Protein AF-A0A538L0F1-F1 (afdb_monomer_lite)

Foldseek 3Di:
DPPPPPDDDDPVLVVVLVVLQVVLVVVLVVLLVVLVVCVVVVHDDDPVSLVVLVVSLVVLVVVLVPRPPDDPPDDPSCVSGSVSSNVSSVVSND

pLDDT: mean 88.01, std 11.15, range [46.88, 98.0]

Secondary structure (DSSP, 8-state):
-------PPPHHHHHHHHHHHHHHHHHHHHHHHHHHHHHHTTPPPPHHHHHHHHHHHHHHHHHHTTSTTPPSS-SHHIIIIIHHHHHHHHHHH-

Sequence (94 aa):
MDAVLHVDPSWAAVLFAVFIMVVMWGLALGALAVAVSLVARRRRFEAGFTGFLAVLLFAFPTVRNSLPGIPPVGVLLDYAAFFWAEALVALALI

Structure (mmCIF, N/CA/C/O backbone):
data_AF-A0A538L0F1-F1
#
_entry.id   AF-A0A538L0F1-F1
#
loop_
_atom_site.group_PDB
_atom_site.id
_atom_site.type_symbol
_atom_site.label_atom_id
_atom_site.label_alt_id
_atom_site.label_comp_id
_atom_site.label_asym_id
_atom_site.label_entity_id
_atom_site.label_seq_id
_atom_site.pdbx_PDB_ins_code
_atom_site.Cartn_x
_atom_site.Cartn_y
_atom_site.Cartn_z
_atom_site.occupancy
_atom_site.B_iso_or_equiv
_atom_site.auth_seq_id
_atom_site.auth_comp_id
_atom_site.auth_asym_id
_atom_site.auth_atom_id
_atom_site.pdbx_PDB_model_num
ATOM 1 N N . MET A 1 1 ? 8.396 10.901 -39.344 1.00 46.88 1 MET A N 1
ATOM 2 C CA . MET A 1 1 ? 8.696 9.511 -38.940 1.00 46.88 1 MET A CA 1
ATOM 3 C C . MET A 1 1 ? 9.375 9.616 -37.594 1.00 46.88 1 MET A C 1
ATOM 5 O O . MET A 1 1 ? 10.595 9.688 -37.529 1.00 46.88 1 MET A O 1
ATOM 9 N N . ASP A 1 2 ? 8.570 9.759 -36.547 1.00 48.12 2 ASP A N 1
ATOM 10 C CA . ASP A 1 2 ? 9.066 9.940 -35.187 1.00 48.12 2 ASP A CA 1
ATOM 11 C C . ASP A 1 2 ? 9.534 8.571 -34.713 1.00 48.12 2 ASP A C 1
ATOM 13 O O . ASP A 1 2 ? 8.732 7.661 -34.498 1.00 48.12 2 ASP A O 1
ATOM 17 N N . ALA A 1 3 ? 10.851 8.384 -34.684 1.00 56.72 3 ALA A N 1
ATOM 18 C CA . ALA A 1 3 ? 11.458 7.179 -34.157 1.00 56.72 3 ALA A CA 1
ATOM 19 C C . ALA A 1 3 ? 11.036 7.056 -32.688 1.00 56.72 3 ALA A C 1
ATOM 21 O O . ALA A 1 3 ? 11.529 7.780 -31.825 1.00 56.72 3 ALA A O 1
ATOM 22 N N . VAL A 1 4 ? 10.085 6.163 -32.421 1.00 61.56 4 VAL A N 1
ATOM 23 C CA . VAL A 1 4 ? 9.749 5.691 -31.079 1.00 61.56 4 VAL A CA 1
ATOM 24 C C . VAL A 1 4 ? 10.996 5.023 -30.508 1.00 61.56 4 VAL A C 1
ATOM 26 O O . VAL A 1 4 ? 11.240 3.838 -30.713 1.00 61.56 4 VAL A O 1
ATOM 29 N N . LEU A 1 5 ? 11.837 5.816 -29.843 1.00 63.31 5 LEU A N 1
ATOM 30 C CA . LEU A 1 5 ? 12.954 5.327 -29.049 1.00 63.31 5 LEU A CA 1
ATOM 31 C C . LEU A 1 5 ? 12.363 4.499 -27.906 1.00 63.31 5 LEU A C 1
ATOM 33 O O . LEU A 1 5 ? 11.878 5.039 -26.913 1.00 63.31 5 LEU A O 1
ATOM 37 N N . HIS A 1 6 ? 12.366 3.178 -28.070 1.00 58.69 6 HIS A N 1
ATOM 38 C CA . HIS A 1 6 ? 12.185 2.243 -26.969 1.00 58.69 6 HIS A CA 1
ATOM 39 C C . HIS A 1 6 ? 13.401 2.368 -26.054 1.00 58.69 6 HIS A C 1
ATOM 41 O O . HIS A 1 6 ? 14.453 1.784 -26.294 1.00 58.69 6 HIS A O 1
ATOM 47 N N . VAL A 1 7 ? 13.270 3.227 -25.046 1.00 66.19 7 VAL A N 1
ATOM 48 C CA . VAL A 1 7 ? 14.242 3.346 -23.966 1.00 66.19 7 VAL A CA 1
ATOM 49 C C . VAL A 1 7 ? 13.916 2.250 -22.965 1.00 66.19 7 VAL A C 1
ATOM 51 O O . VAL A 1 7 ? 12.929 2.349 -22.234 1.00 66.19 7 VAL A O 1
ATOM 54 N N . ASP A 1 8 ? 14.734 1.203 -22.948 1.00 68.94 8 ASP A N 1
ATOM 55 C CA . ASP A 1 8 ? 14.667 0.200 -21.893 1.00 68.94 8 ASP A CA 1
ATOM 56 C C . ASP A 1 8 ? 14.907 0.874 -20.530 1.00 68.94 8 ASP A C 1
ATOM 58 O O . ASP A 1 8 ? 15.782 1.744 -20.408 1.00 68.94 8 ASP A O 1
ATOM 62 N N . PRO A 1 9 ? 14.133 0.519 -19.490 1.00 71.00 9 PRO A N 1
ATOM 63 C CA . PRO A 1 9 ? 14.291 1.123 -18.179 1.00 71.00 9 PRO A CA 1
ATOM 64 C C . PRO A 1 9 ? 15.700 0.859 -17.645 1.00 71.00 9 PRO A C 1
ATOM 66 O O . PRO A 1 9 ? 16.200 -0.266 -17.662 1.00 71.00 9 PRO A O 1
ATOM 69 N N . SER A 1 10 ? 16.345 1.914 -17.143 1.00 85.44 10 SER A N 1
ATOM 70 C CA . SER A 1 10 ? 17.667 1.789 -16.537 1.00 85.44 10 SER A CA 1
ATOM 71 C C . SER A 1 10 ? 17.616 0.865 -15.316 1.00 85.44 10 SER A C 1
ATOM 73 O O . SER A 1 10 ? 16.607 0.769 -14.617 1.00 85.44 10 SER A O 1
ATOM 75 N N . TRP A 1 11 ? 18.731 0.210 -15.000 1.00 83.81 11 TRP A N 1
ATOM 76 C CA . TRP A 1 11 ? 18.829 -0.650 -13.814 1.00 83.81 11 TRP A CA 1
ATOM 77 C C . TRP A 1 11 ? 18.394 0.064 -12.519 1.00 83.81 11 TRP A C 1
ATOM 79 O O . TRP A 1 11 ? 17.700 -0.510 -11.680 1.00 83.81 11 TRP A O 1
ATOM 89 N N . ALA A 1 12 ? 18.737 1.348 -12.384 1.00 87.69 12 ALA A N 1
ATOM 90 C CA . ALA A 1 12 ? 18.316 2.176 -11.257 1.00 87.69 12 ALA A CA 1
ATOM 91 C C . ALA A 1 12 ? 16.789 2.372 -11.202 1.00 87.69 12 ALA A C 1
ATOM 93 O O . ALA A 1 12 ? 16.210 2.329 -10.117 1.00 87.69 12 ALA A O 1
ATOM 94 N N . ALA A 1 13 ? 16.133 2.539 -12.355 1.00 87.75 13 ALA A N 1
ATOM 95 C CA . ALA A 1 13 ? 14.680 2.655 -12.450 1.00 87.75 13 ALA A CA 1
ATOM 96 C C . ALA A 1 13 ? 13.975 1.379 -11.969 1.00 87.75 13 ALA A C 1
ATOM 98 O O . ALA A 1 13 ? 13.035 1.453 -11.177 1.00 87.75 13 ALA A O 1
ATOM 99 N N . VAL A 1 14 ? 14.476 0.212 -12.385 1.00 86.62 14 VAL A N 1
ATOM 100 C CA . VAL A 1 14 ? 13.942 -1.089 -11.959 1.00 86.62 14 VAL A CA 1
ATOM 101 C C . VAL A 1 14 ? 14.125 -1.291 -10.454 1.00 86.62 14 VAL A C 1
ATOM 103 O O . VAL A 1 14 ? 13.166 -1.640 -9.766 1.00 86.62 14 VAL A O 1
ATOM 106 N N . LEU A 1 15 ? 15.322 -1.023 -9.922 1.00 90.31 15 LEU A N 1
ATOM 107 C CA . LEU A 1 15 ? 15.584 -1.126 -8.483 1.00 90.31 15 LEU A CA 1
ATOM 108 C C . LEU A 1 15 ? 14.665 -0.219 -7.663 1.00 90.31 15 LEU A C 1
ATOM 110 O O . LEU A 1 15 ? 14.111 -0.657 -6.654 1.00 90.31 15 LEU A O 1
ATOM 114 N N . PHE A 1 16 ? 14.479 1.026 -8.099 1.00 89.19 16 PHE A N 1
ATOM 115 C CA . PHE A 1 16 ? 13.595 1.965 -7.420 1.00 89.19 16 PHE A CA 1
ATOM 116 C C . PHE A 1 16 ? 12.136 1.490 -7.442 1.00 89.19 16 PHE A C 1
ATOM 118 O O . PHE A 1 16 ? 11.463 1.526 -6.414 1.00 89.19 16 PHE A O 1
ATOM 125 N N . ALA A 1 17 ? 11.659 0.967 -8.574 1.00 89.69 17 ALA A N 1
ATOM 126 C CA . ALA A 1 17 ? 10.310 0.422 -8.678 1.00 89.69 17 ALA A CA 1
ATOM 127 C C . ALA A 1 17 ? 10.087 -0.792 -7.761 1.00 89.69 17 ALA A C 1
ATOM 129 O O . ALA A 1 17 ? 9.075 -0.861 -7.063 1.00 89.69 17 ALA A O 1
ATOM 130 N N . VAL A 1 18 ? 11.051 -1.715 -7.699 1.00 90.62 18 VAL A N 1
ATOM 131 C CA . VAL A 1 18 ? 11.002 -2.866 -6.781 1.00 90.62 18 VAL A CA 1
ATOM 132 C C . VAL A 1 18 ? 11.032 -2.410 -5.321 1.00 90.62 18 VAL A C 1
ATOM 134 O O . VAL A 1 18 ? 10.281 -2.932 -4.500 1.00 90.62 18 VAL A O 1
ATOM 137 N N . PHE A 1 19 ? 11.853 -1.414 -4.987 1.00 93.00 19 PHE A N 1
ATOM 138 C CA . PHE A 1 19 ? 11.893 -0.841 -3.644 1.00 93.00 19 PHE A CA 1
ATOM 139 C C . PHE A 1 19 ? 10.530 -0.270 -3.230 1.00 93.00 19 PHE A C 1
ATOM 141 O O . PHE A 1 19 ? 10.009 -0.623 -2.173 1.00 93.00 19 PHE A O 1
ATOM 148 N N . ILE A 1 20 ? 9.917 0.552 -4.085 1.00 93.12 20 ILE A N 1
ATOM 149 C CA . ILE A 1 20 ? 8.581 1.108 -3.842 1.00 93.12 20 ILE A CA 1
ATOM 150 C C . ILE A 1 20 ? 7.540 -0.003 -3.690 1.00 93.12 20 ILE A C 1
ATOM 152 O O . ILE A 1 20 ? 6.730 0.050 -2.769 1.00 93.12 20 ILE A O 1
ATOM 156 N N . MET A 1 21 ? 7.596 -1.041 -4.526 1.00 92.94 21 MET A N 1
ATOM 157 C CA . MET A 1 21 ? 6.719 -2.204 -4.412 1.00 92.94 21 MET A CA 1
ATOM 158 C C . MET A 1 21 ? 6.807 -2.867 -3.028 1.00 92.94 21 MET A C 1
ATOM 160 O O . MET A 1 21 ? 5.779 -3.159 -2.416 1.00 92.94 21 MET A O 1
ATOM 164 N N . VAL A 1 22 ? 8.021 -3.081 -2.515 1.00 96.12 22 VAL A N 1
ATOM 165 C CA . VAL A 1 22 ? 8.234 -3.652 -1.176 1.00 96.12 22 VAL A CA 1
ATOM 166 C C . VAL A 1 22 ? 7.678 -2.727 -0.091 1.00 96.12 22 VAL A C 1
ATOM 168 O O . VAL A 1 22 ? 7.031 -3.201 0.843 1.00 96.12 22 VAL A O 1
ATOM 171 N N . VAL A 1 23 ? 7.874 -1.412 -0.224 1.00 96.25 23 VAL A N 1
ATOM 172 C CA . VAL A 1 23 ? 7.330 -0.419 0.715 1.00 96.25 23 VAL A CA 1
ATOM 173 C C . VAL A 1 23 ? 5.799 -0.432 0.719 1.00 96.25 23 VAL A C 1
ATOM 175 O O . VAL A 1 23 ? 5.203 -0.434 1.794 1.00 96.25 23 VAL A O 1
ATOM 178 N N . MET A 1 24 ? 5.153 -0.493 -0.449 1.00 95.75 24 MET A N 1
ATOM 179 C CA . MET A 1 24 ? 3.689 -0.559 -0.559 1.00 95.75 24 MET A CA 1
ATOM 180 C C . MET A 1 24 ? 3.132 -1.808 0.129 1.00 95.75 24 MET A C 1
ATOM 182 O O . MET A 1 24 ? 2.202 -1.702 0.928 1.00 95.75 24 MET A O 1
ATOM 186 N N . TRP A 1 25 ? 3.748 -2.970 -0.105 1.00 97.44 25 TRP A N 1
ATOM 187 C CA . TRP A 1 25 ? 3.396 -4.207 0.594 1.00 97.44 25 TRP A CA 1
ATOM 188 C C . TRP A 1 25 ? 3.586 -4.093 2.107 1.00 97.44 25 TRP A C 1
ATOM 190 O O . TRP A 1 25 ? 2.690 -4.459 2.866 1.00 97.44 25 TRP A O 1
ATOM 200 N N . GLY A 1 26 ? 4.724 -3.557 2.552 1.00 97.88 26 GLY A N 1
ATOM 201 C CA . GLY A 1 26 ? 5.015 -3.372 3.972 1.00 97.88 26 GLY A CA 1
ATOM 202 C C . GLY A 1 26 ? 3.995 -2.468 4.667 1.00 97.88 26 GLY A C 1
ATOM 203 O O . GLY A 1 26 ? 3.490 -2.817 5.734 1.00 97.88 26 GLY A O 1
ATOM 204 N N . LEU A 1 27 ? 3.643 -1.341 4.044 1.00 97.31 27 LEU A N 1
ATOM 205 C CA . LEU A 1 27 ? 2.644 -0.410 4.570 1.00 97.31 27 LEU A CA 1
ATOM 206 C C . LEU A 1 27 ? 1.243 -1.026 4.592 1.00 97.31 27 LEU A C 1
ATOM 208 O O . LEU A 1 27 ? 0.562 -0.922 5.608 1.00 97.31 27 LEU A O 1
ATOM 212 N N . ALA A 1 28 ? 0.827 -1.696 3.516 1.00 97.25 28 ALA A N 1
ATOM 213 C CA . ALA A 1 28 ? -0.497 -2.303 3.422 1.00 97.25 28 ALA A CA 1
ATOM 214 C C . ALA A 1 28 ? -0.683 -3.468 4.409 1.00 97.25 28 ALA A C 1
ATOM 216 O O . ALA A 1 28 ? -1.683 -3.527 5.125 1.00 97.25 28 ALA A O 1
ATOM 217 N N . LEU A 1 29 ? 0.303 -4.365 4.510 1.00 98.00 29 LEU A N 1
ATOM 218 C CA . LEU A 1 29 ? 0.277 -5.465 5.477 1.00 98.00 29 LEU A CA 1
ATOM 219 C C . LEU A 1 29 ? 0.377 -4.953 6.915 1.00 98.00 29 LEU A C 1
ATOM 221 O O . LEU A 1 29 ? -0.311 -5.470 7.792 1.00 98.00 29 LEU A O 1
ATOM 225 N N . GLY A 1 30 ? 1.194 -3.925 7.162 1.00 97.12 30 GLY A N 1
ATOM 226 C CA . GLY A 1 30 ? 1.290 -3.276 8.467 1.00 97.12 30 GLY A CA 1
ATOM 227 C C . GLY A 1 30 ? -0.033 -2.634 8.887 1.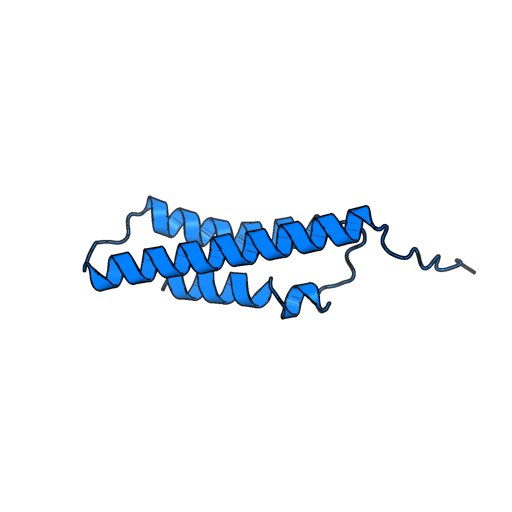00 97.12 30 GLY A C 1
ATOM 228 O O . GLY A 1 30 ? -0.506 -2.872 9.997 1.00 97.12 30 GLY A O 1
ATOM 229 N N . ALA A 1 31 ? -0.669 -1.886 7.983 1.00 95.56 31 ALA A N 1
ATOM 230 C CA . ALA A 1 31 ? -1.993 -1.305 8.179 1.00 95.56 31 ALA A CA 1
ATOM 231 C C . ALA A 1 31 ? -3.041 -2.375 8.513 1.00 95.56 31 ALA A C 1
ATOM 233 O O . ALA A 1 31 ? -3.739 -2.260 9.523 1.00 95.56 31 ALA A O 1
ATOM 234 N N . LEU A 1 32 ? -3.097 -3.452 7.725 1.00 96.38 32 LEU A N 1
ATOM 235 C CA . LEU A 1 32 ? -4.010 -4.563 7.973 1.00 96.38 32 LEU A CA 1
ATOM 236 C C . LEU A 1 32 ? -3.733 -5.238 9.321 1.00 96.38 32 LEU A C 1
ATOM 238 O O . LEU A 1 32 ? -4.661 -5.486 10.085 1.00 96.38 32 LEU A O 1
ATOM 242 N N . ALA A 1 33 ? -2.468 -5.504 9.652 1.00 96.12 33 ALA A N 1
ATOM 243 C CA . ALA A 1 33 ? -2.093 -6.119 10.922 1.00 96.12 33 ALA A CA 1
ATOM 244 C C . ALA A 1 33 ? -2.511 -5.253 12.120 1.00 96.12 33 ALA A C 1
ATOM 246 O O . ALA A 1 33 ? -3.041 -5.773 13.107 1.00 96.12 33 ALA A O 1
ATOM 247 N N . VAL A 1 34 ? -2.331 -3.931 12.029 1.00 94.25 34 VAL A N 1
ATOM 248 C CA . VAL A 1 34 ? -2.793 -2.993 13.059 1.00 94.25 34 VAL A CA 1
ATOM 249 C C . VAL A 1 34 ? -4.318 -3.014 13.158 1.00 94.25 34 VAL A C 1
ATOM 251 O O . VAL A 1 34 ? -4.828 -3.185 14.266 1.00 94.25 34 VAL A O 1
ATOM 254 N N . ALA A 1 35 ? -5.043 -2.933 12.040 1.00 93.88 35 ALA A N 1
ATOM 255 C CA . ALA A 1 35 ? -6.506 -2.992 12.026 1.00 93.88 35 ALA A CA 1
ATOM 256 C C . ALA A 1 35 ? -7.030 -4.294 12.658 1.00 93.88 35 ALA A C 1
ATOM 258 O O . ALA A 1 35 ? -7.842 -4.255 13.586 1.00 93.88 35 ALA A O 1
ATOM 259 N N . VAL A 1 36 ? -6.481 -5.447 12.262 1.00 94.75 36 VAL A N 1
ATOM 260 C CA . VAL A 1 36 ? -6.805 -6.756 12.852 1.00 94.75 36 VAL A CA 1
ATOM 261 C C . VAL A 1 36 ? -6.509 -6.770 14.354 1.00 94.75 36 VAL A C 1
ATOM 263 O O . VAL A 1 36 ? -7.323 -7.260 15.139 1.00 94.75 36 VAL A O 1
ATOM 266 N N . SER A 1 37 ? -5.386 -6.194 14.791 1.00 93.25 37 SER A N 1
ATOM 267 C CA . SER A 1 37 ? -5.041 -6.125 16.216 1.00 93.25 37 SER A CA 1
ATOM 268 C C . SER A 1 37 ? -6.012 -5.252 17.026 1.00 93.25 37 SER A C 1
ATOM 270 O O . SER A 1 37 ? -6.319 -5.586 18.175 1.00 93.25 37 SER A O 1
ATOM 272 N N . LEU A 1 38 ? -6.526 -4.166 16.438 1.00 92.06 38 LEU A N 1
ATOM 273 C CA . LEU A 1 38 ? -7.513 -3.284 17.062 1.00 92.06 38 LEU A CA 1
ATOM 274 C C . LEU A 1 38 ? -8.862 -3.992 17.201 1.00 92.06 38 LEU A C 1
ATOM 276 O O . LEU A 1 38 ? -9.438 -3.976 18.293 1.00 92.06 38 LEU A O 1
ATOM 280 N N . VAL A 1 39 ? -9.311 -4.684 16.148 1.00 91.06 39 VAL A N 1
ATOM 281 C CA . VAL A 1 39 ? -10.541 -5.491 16.155 1.00 91.06 39 VAL A CA 1
ATOM 282 C C . VAL A 1 39 ? -10.445 -6.615 17.187 1.00 91.06 39 VAL A C 1
ATOM 284 O O . VAL A 1 39 ? -11.325 -6.745 18.041 1.00 91.06 39 VAL A O 1
ATOM 287 N N . ALA A 1 40 ? -9.345 -7.375 17.187 1.00 92.62 40 ALA A N 1
ATOM 288 C CA . ALA A 1 40 ? -9.123 -8.471 18.130 1.00 92.62 40 ALA A CA 1
ATOM 289 C C . ALA A 1 40 ? -9.114 -7.996 19.594 1.00 92.62 40 ALA A C 1
ATOM 291 O O . ALA A 1 40 ? -9.615 -8.687 20.481 1.00 92.62 40 ALA A O 1
ATOM 292 N N . ARG A 1 41 ? -8.585 -6.793 19.857 1.00 92.88 41 ARG A N 1
ATOM 293 C CA . ARG A 1 41 ? -8.555 -6.180 21.195 1.00 92.88 41 ARG A CA 1
ATOM 294 C C . ARG A 1 41 ? -9.801 -5.348 21.52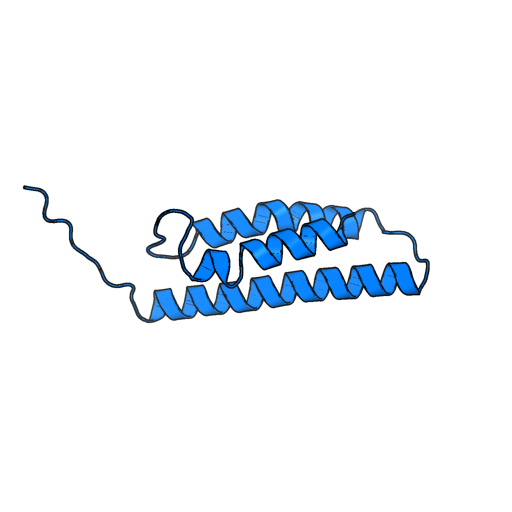0 1.00 92.88 41 ARG A C 1
ATOM 296 O O . ARG A 1 41 ? -9.830 -4.731 22.585 1.00 92.88 41 ARG A O 1
ATOM 303 N N . ARG A 1 42 ? -10.804 -5.302 20.630 1.00 86.62 42 ARG A N 1
ATOM 304 C CA . ARG A 1 42 ? -12.012 -4.455 20.729 1.00 86.62 42 ARG A CA 1
ATOM 305 C C . ARG A 1 42 ? -11.700 -2.988 21.049 1.00 86.62 42 ARG A C 1
ATOM 307 O O . ARG A 1 42 ? -12.435 -2.325 21.783 1.00 86.62 42 ARG A O 1
ATOM 314 N N . ARG A 1 43 ? -10.582 -2.482 20.525 1.00 86.12 43 ARG A N 1
ATOM 315 C CA . ARG A 1 43 ? -10.201 -1.076 20.662 1.00 86.12 43 ARG A CA 1
ATOM 316 C C . ARG A 1 43 ? -10.930 -0.245 19.619 1.00 86.12 43 ARG A C 1
ATOM 318 O O . ARG A 1 43 ? -11.220 -0.715 18.524 1.00 86.12 43 ARG A O 1
ATOM 325 N N . ARG A 1 44 ? -11.232 1.003 19.974 1.00 81.62 44 ARG A N 1
ATOM 326 C CA . ARG A 1 44 ? -11.809 1.956 19.026 1.00 81.62 44 ARG A CA 1
ATOM 327 C C . ARG A 1 44 ? -10.743 2.351 18.013 1.00 81.62 44 ARG A C 1
ATOM 329 O O . ARG A 1 44 ? -9.598 2.584 18.390 1.00 81.62 44 ARG A O 1
ATOM 336 N N . PHE A 1 45 ? -11.144 2.443 16.753 1.00 84.12 45 PHE A N 1
ATOM 337 C CA . PHE A 1 45 ? -10.322 3.047 15.719 1.00 84.12 45 PHE A CA 1
ATOM 338 C C . PHE A 1 45 ? -10.162 4.533 16.037 1.00 84.12 45 PHE A C 1
ATOM 340 O O . PHE A 1 45 ? -11.141 5.276 16.116 1.00 84.12 45 PHE A O 1
ATOM 347 N N . GLU A 1 46 ? -8.928 4.959 16.278 1.00 88.75 46 GLU A N 1
ATOM 348 C CA . GLU A 1 46 ? -8.626 6.370 16.480 1.00 88.75 46 GLU A CA 1
ATOM 349 C C . GLU A 1 46 ? -8.780 7.115 15.148 1.00 88.75 46 GLU A C 1
ATOM 351 O O . GLU A 1 46 ? -8.413 6.600 14.086 1.00 88.75 46 GLU A O 1
ATOM 356 N N . ALA A 1 47 ? -9.296 8.346 15.196 1.00 86.94 47 ALA A N 1
ATOM 357 C CA . ALA A 1 47 ? -9.454 9.186 14.005 1.00 86.94 47 ALA A CA 1
ATOM 358 C C . ALA A 1 47 ? -8.123 9.376 13.249 1.00 86.94 47 ALA A C 1
ATOM 360 O O . ALA A 1 47 ? -8.106 9.474 12.027 1.00 86.94 47 ALA A O 1
ATOM 361 N N . GLY A 1 48 ? -6.994 9.361 13.968 1.00 91.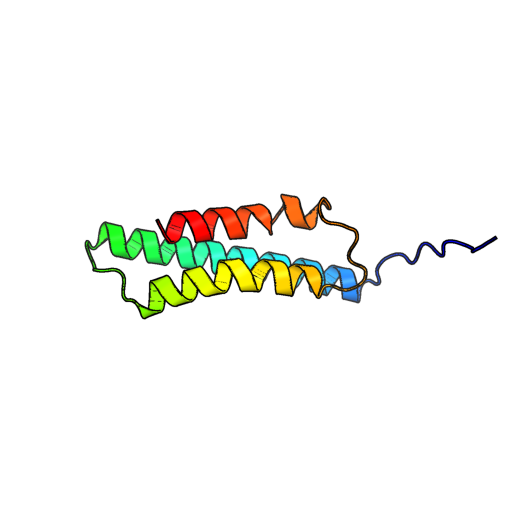75 48 GLY A N 1
ATOM 362 C CA . GLY A 1 48 ? -5.663 9.417 13.363 1.00 91.75 48 GLY A CA 1
ATOM 363 C C . GLY A 1 48 ? -5.333 8.193 12.503 1.00 91.75 48 GLY A C 1
ATOM 364 O O . GLY A 1 48 ? -4.803 8.349 11.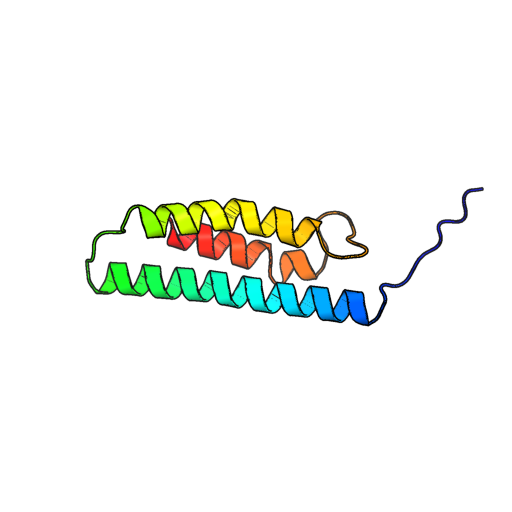408 1.00 91.75 48 GLY A O 1
ATOM 365 N N . PHE A 1 49 ? -5.681 6.983 12.952 1.00 91.88 49 PHE A N 1
ATOM 366 C CA . PHE A 1 49 ? -5.387 5.758 12.202 1.00 91.88 49 PHE A CA 1
ATOM 367 C C . PHE A 1 49 ? -6.269 5.631 10.954 1.00 91.88 49 PHE A C 1
ATOM 369 O O . PHE A 1 49 ? -5.767 5.345 9.873 1.00 91.88 49 PHE A O 1
ATOM 376 N N . THR A 1 50 ? -7.564 5.923 11.072 1.00 92.50 50 THR A N 1
ATOM 377 C CA . THR A 1 50 ? -8.477 5.944 9.912 1.00 92.50 50 THR A CA 1
ATOM 378 C C . THR A 1 50 ? -8.103 7.035 8.907 1.00 92.50 50 THR A C 1
ATOM 380 O O . THR A 1 50 ? -8.096 6.777 7.705 1.00 92.50 50 THR A O 1
ATOM 383 N N . GLY A 1 51 ? -7.695 8.218 9.380 1.00 95.00 51 GLY A N 1
ATOM 384 C CA . GLY A 1 51 ? -7.134 9.269 8.530 1.00 95.00 51 GLY A CA 1
ATOM 385 C C . GLY A 1 51 ? -5.857 8.829 7.809 1.00 95.00 51 GLY A C 1
ATOM 386 O O . GLY A 1 51 ? -5.715 9.072 6.614 1.00 95.00 51 GLY A O 1
ATOM 387 N N . PHE A 1 52 ? -4.956 8.123 8.496 1.00 94.81 52 PHE A N 1
ATOM 388 C CA . PHE A 1 52 ? -3.752 7.559 7.884 1.00 94.81 52 PHE A CA 1
ATOM 389 C C . PHE A 1 52 ? -4.079 6.547 6.775 1.00 94.81 52 PHE A C 1
ATOM 391 O O . PHE A 1 52 ? -3.524 6.647 5.683 1.00 94.81 52 PHE A O 1
ATOM 398 N N . LEU A 1 53 ? -5.017 5.624 7.014 1.00 95.88 53 LEU A N 1
ATOM 399 C CA . LEU A 1 53 ? -5.477 4.677 5.992 1.00 95.88 53 LEU A CA 1
ATOM 400 C C . LEU A 1 53 ? -6.085 5.394 4.779 1.00 95.88 53 LEU A C 1
ATOM 402 O O . LEU A 1 53 ? -5.749 5.063 3.646 1.00 95.88 53 LEU A O 1
ATOM 406 N N . ALA A 1 54 ? -6.914 6.417 5.001 1.00 95.50 54 ALA A N 1
ATOM 407 C CA . ALA A 1 54 ? -7.476 7.217 3.915 1.00 95.50 54 ALA A CA 1
ATOM 408 C C . ALA A 1 54 ? -6.386 7.929 3.095 1.00 95.50 54 ALA A C 1
ATOM 410 O O . ALA A 1 54 ? -6.469 7.970 1.871 1.00 95.50 54 ALA A O 1
ATOM 411 N N . VAL A 1 55 ? -5.335 8.444 3.743 1.00 96.69 55 VAL A N 1
ATOM 412 C CA . VAL A 1 55 ? -4.184 9.045 3.050 1.00 96.69 55 VAL A CA 1
ATOM 413 C C . VAL A 1 55 ? -3.446 8.012 2.197 1.00 96.69 55 VAL A C 1
ATOM 415 O O . VAL A 1 55 ? -3.056 8.336 1.076 1.00 96.69 55 VAL A O 1
ATOM 418 N N . LEU A 1 56 ? -3.280 6.774 2.674 1.00 96.88 56 LEU A N 1
ATOM 419 C CA . LEU A 1 56 ? -2.613 5.718 1.905 1.00 96.88 56 LEU A CA 1
ATOM 420 C C . LEU A 1 56 ? -3.316 5.421 0.567 1.00 96.88 56 LEU A C 1
ATOM 422 O O . LEU A 1 56 ? -2.614 5.294 -0.437 1.00 96.88 56 LEU A O 1
ATOM 426 N N . LEU A 1 57 ? -4.658 5.431 0.532 1.00 95.88 57 LEU A N 1
ATOM 427 C CA . LEU A 1 57 ? -5.468 5.226 -0.689 1.00 95.88 57 LEU A CA 1
ATOM 428 C C . LEU A 1 57 ? -5.221 6.283 -1.787 1.00 95.88 57 LEU A C 1
ATOM 430 O O . LEU A 1 57 ? -5.517 6.079 -2.960 1.00 95.88 57 LEU A O 1
ATOM 434 N N . PHE A 1 58 ? -4.688 7.454 -1.428 1.00 94.38 58 PHE A N 1
ATOM 435 C CA . PHE A 1 58 ? -4.341 8.505 -2.396 1.00 94.38 58 PHE A CA 1
ATOM 436 C C . PHE A 1 58 ? -2.826 8.680 -2.564 1.00 94.38 58 PHE A C 1
ATOM 438 O O . PHE A 1 58 ? -2.350 9.145 -3.607 1.00 94.38 58 PHE A O 1
ATOM 445 N N . ALA A 1 59 ? -2.042 8.262 -1.570 1.00 95.88 59 ALA A N 1
ATOM 446 C CA . ALA A 1 59 ? -0.590 8.270 -1.637 1.00 95.88 59 ALA A CA 1
ATOM 447 C C . ALA A 1 59 ? -0.067 7.206 -2.611 1.00 95.88 59 ALA A C 1
ATOM 449 O O . ALA A 1 59 ? 0.818 7.499 -3.415 1.00 95.88 59 ALA A O 1
ATOM 450 N N . PHE A 1 60 ? -0.620 5.992 -2.588 1.00 94.75 60 PHE A N 1
ATOM 451 C CA . PHE A 1 60 ? -0.155 4.890 -3.430 1.00 94.75 60 PHE A CA 1
ATOM 452 C C . PHE A 1 60 ? -0.264 5.159 -4.940 1.00 94.75 60 PHE A C 1
ATOM 454 O O . PHE A 1 60 ? 0.750 4.972 -5.621 1.00 94.75 60 PHE A O 1
ATOM 461 N N . PRO A 1 61 ? -1.385 5.674 -5.483 1.00 92.81 61 PRO A N 1
ATOM 462 C CA . PRO A 1 61 ? -1.461 6.052 -6.893 1.00 92.81 61 PRO A CA 1
ATOM 463 C C . PRO A 1 61 ? -0.439 7.137 -7.255 1.00 92.81 61 PRO A C 1
ATOM 465 O O . PRO A 1 61 ? 0.200 7.070 -8.303 1.00 92.81 61 PRO A O 1
ATOM 468 N N . THR A 1 62 ? -0.241 8.118 -6.367 1.00 92.62 62 THR A N 1
ATOM 469 C CA . THR A 1 62 ? 0.723 9.213 -6.565 1.00 92.62 62 THR A CA 1
ATOM 470 C C . THR A 1 62 ? 2.156 8.688 -6.650 1.00 92.62 62 THR A C 1
ATOM 472 O O . THR A 1 62 ? 2.890 9.022 -7.580 1.00 92.62 62 THR A O 1
ATOM 475 N N . VAL A 1 63 ? 2.549 7.820 -5.714 1.00 91.50 63 VAL A N 1
ATOM 476 C CA . VAL A 1 63 ? 3.875 7.191 -5.692 1.00 91.50 63 VAL A CA 1
ATOM 477 C C . VAL A 1 63 ? 4.077 6.308 -6.925 1.00 91.50 63 VAL A C 1
ATOM 479 O O . VAL A 1 63 ? 5.103 6.425 -7.595 1.00 91.50 63 VAL A O 1
ATOM 482 N N . ARG A 1 64 ? 3.082 5.484 -7.282 1.00 90.88 64 ARG A N 1
ATOM 483 C CA . ARG A 1 64 ? 3.110 4.639 -8.486 1.00 90.88 64 ARG A CA 1
ATOM 484 C C . ARG A 1 64 ? 3.305 5.472 -9.750 1.00 90.88 64 ARG A C 1
ATOM 486 O O . ARG A 1 64 ? 4.092 5.089 -10.608 1.00 90.88 64 ARG A O 1
ATOM 493 N N . ASN A 1 65 ? 2.632 6.618 -9.845 1.00 89.50 65 ASN A N 1
ATOM 494 C CA . ASN A 1 65 ? 2.733 7.541 -10.977 1.00 89.50 65 ASN A CA 1
ATOM 495 C C . ASN A 1 65 ? 4.019 8.389 -10.980 1.00 89.50 65 ASN A C 1
ATOM 497 O O . ASN A 1 65 ? 4.264 9.103 -11.949 1.00 89.50 65 ASN A O 1
ATOM 501 N N . SER A 1 66 ? 4.846 8.292 -9.935 1.00 88.50 66 SER A N 1
ATOM 502 C CA . SER A 1 66 ? 6.133 8.996 -9.820 1.00 88.50 66 SER A CA 1
ATOM 503 C C . SER A 1 66 ? 7.349 8.117 -10.143 1.00 88.50 66 SER A C 1
ATOM 505 O O . SER A 1 66 ? 8.477 8.609 -10.176 1.00 88.50 66 SER A O 1
ATOM 507 N N . LEU A 1 67 ? 7.152 6.813 -10.352 1.00 87.81 67 LEU A N 1
ATOM 508 C CA . LEU A 1 67 ? 8.186 5.906 -10.840 1.00 87.81 67 LEU A CA 1
ATOM 509 C C . LEU A 1 67 ? 8.779 6.372 -12.200 1.00 87.81 67 LEU A C 1
ATOM 511 O O . LEU A 1 67 ? 8.138 7.050 -13.000 1.00 87.81 67 LEU A O 1
ATOM 515 N N . PRO A 1 68 ? 10.038 6.039 -12.498 1.00 83.00 68 PRO A N 1
ATOM 516 C CA . PRO A 1 68 ? 10.665 6.384 -13.772 1.00 83.00 68 PRO A CA 1
ATOM 517 C C . PRO A 1 68 ? 10.188 5.471 -14.910 1.00 83.00 68 PRO A C 1
ATOM 519 O O . PRO A 1 68 ? 10.127 4.254 -14.753 1.00 83.00 68 PRO A O 1
ATOM 522 N N . GLY A 1 69 ? 9.907 6.054 -16.080 1.00 75.94 69 GLY A N 1
ATOM 523 C CA . GLY A 1 69 ? 9.580 5.292 -17.295 1.00 75.94 69 GLY A CA 1
ATOM 524 C C . GLY A 1 69 ? 8.253 4.532 -17.227 1.00 75.94 69 GLY A C 1
ATOM 525 O O . GLY A 1 69 ? 8.109 3.505 -17.883 1.00 75.94 69 GLY A O 1
ATOM 526 N N . ILE A 1 70 ? 7.305 5.006 -16.413 1.00 67.62 70 ILE A N 1
ATOM 527 C CA . ILE A 1 70 ? 6.043 4.311 -16.151 1.00 67.62 70 ILE A CA 1
ATOM 528 C C . ILE A 1 70 ? 5.219 4.163 -17.430 1.00 67.62 70 ILE A C 1
ATOM 530 O O . ILE A 1 70 ? 4.769 5.169 -17.989 1.00 67.62 70 ILE A O 1
ATOM 534 N N . PRO A 1 71 ? 4.929 2.925 -17.853 1.00 67.44 71 PRO A N 1
ATOM 535 C CA . PRO A 1 71 ? 3.909 2.687 -18.854 1.00 67.44 71 PRO A CA 1
ATOM 536 C C . PRO A 1 71 ? 2.515 2.966 -18.257 1.00 67.44 71 PRO A C 1
ATOM 538 O O . PRO A 1 71 ? 2.347 2.971 -17.029 1.00 67.44 71 PRO A O 1
ATOM 541 N N . PRO A 1 72 ? 1.484 3.167 -19.096 1.00 77.12 72 PRO A N 1
ATOM 542 C CA . PRO A 1 72 ? 0.101 3.279 -18.636 1.00 77.12 72 PRO A CA 1
ATOM 543 C C . PRO A 1 72 ? -0.279 2.182 -17.630 1.00 77.12 72 PRO A C 1
ATOM 545 O O . PRO A 1 72 ? 0.325 1.109 -17.601 1.00 77.12 72 PRO A O 1
ATOM 548 N N . VAL A 1 73 ? -1.267 2.466 -16.778 1.00 79.00 73 VAL A N 1
ATOM 549 C CA . VAL A 1 73 ? -1.751 1.514 -15.762 1.00 79.00 73 VAL A CA 1
ATOM 550 C C . VAL A 1 73 ? -2.079 0.166 -16.407 1.00 79.00 73 VAL A C 1
ATOM 552 O O . VAL A 1 73 ? -2.701 0.128 -17.466 1.00 79.00 73 VAL A O 1
ATOM 555 N N . GLY A 1 74 ? -1.656 -0.927 -15.772 1.00 79.00 74 GLY A N 1
ATOM 556 C CA . GLY A 1 74 ? -1.797 -2.284 -16.310 1.00 79.00 74 GLY A CA 1
ATOM 557 C C . GLY A 1 74 ? -0.471 -3.001 -16.565 1.00 79.00 74 GLY A C 1
ATOM 558 O O . GLY A 1 74 ? -0.418 -3.927 -17.373 1.00 79.00 74 GLY A O 1
ATOM 559 N N . VAL A 1 75 ? 0.606 -2.601 -15.886 1.00 84.06 75 VAL A N 1
ATOM 560 C CA . VAL A 1 75 ? 1.896 -3.307 -15.937 1.00 84.06 75 VAL A CA 1
ATOM 561 C C . VAL A 1 75 ? 2.015 -4.312 -14.795 1.00 84.06 75 VAL A C 1
ATOM 563 O O . VAL A 1 75 ? 1.269 -4.249 -13.820 1.00 84.06 75 VAL A O 1
ATOM 566 N N . LEU A 1 76 ? 2.987 -5.228 -14.875 1.00 83.00 76 LEU A N 1
ATOM 567 C CA . LEU A 1 76 ? 3.179 -6.285 -13.873 1.00 83.00 76 LEU A CA 1
ATOM 568 C C . LEU A 1 76 ? 3.250 -5.749 -12.431 1.00 83.00 76 LEU A C 1
ATOM 570 O O . LEU A 1 76 ? 2.665 -6.351 -11.539 1.00 83.00 76 LEU A O 1
ATOM 574 N N . LEU A 1 77 ? 3.909 -4.606 -12.210 1.00 83.94 77 LEU A N 1
ATOM 575 C CA . LEU A 1 77 ? 3.994 -3.945 -10.898 1.00 83.94 77 LEU A CA 1
ATOM 576 C C . LEU A 1 77 ? 2.621 -3.579 -10.316 1.00 83.94 77 LEU A C 1
ATOM 578 O O . LEU A 1 77 ? 2.413 -3.693 -9.107 1.00 83.94 77 LEU A O 1
ATOM 582 N N . ASP A 1 78 ? 1.678 -3.177 -11.168 1.00 89.81 78 ASP A N 1
ATOM 583 C CA . ASP A 1 78 ? 0.353 -2.758 -10.718 1.00 89.81 78 ASP A CA 1
ATOM 584 C C . ASP A 1 78 ? -0.432 -3.954 -10.175 1.00 89.81 78 ASP A C 1
ATOM 586 O O . ASP A 1 78 ? -0.997 -3.906 -9.081 1.00 89.81 78 ASP A O 1
ATOM 590 N N . TYR A 1 79 ? -0.387 -5.063 -10.917 1.00 89.25 79 TYR A N 1
ATOM 591 C CA . TYR A 1 79 ? -1.016 -6.325 -10.537 1.00 89.25 79 TYR A CA 1
ATOM 592 C C . TYR A 1 79 ? -0.311 -7.023 -9.375 1.00 89.25 79 TYR A C 1
ATOM 594 O O . TYR A 1 79 ? -0.966 -7.669 -8.559 1.00 89.25 79 TYR A O 1
ATOM 602 N N . ALA A 1 80 ? 1.013 -6.904 -9.287 1.00 89.19 80 ALA A N 1
ATOM 603 C CA . ALA A 1 80 ? 1.800 -7.559 -8.252 1.00 89.19 80 ALA A CA 1
ATOM 604 C C . ALA A 1 80 ? 1.700 -6.856 -6.892 1.00 89.19 80 ALA A C 1
ATOM 606 O O . ALA A 1 80 ? 1.853 -7.516 -5.865 1.00 89.19 80 ALA A O 1
ATOM 607 N N . ALA A 1 81 ? 1.471 -5.539 -6.861 1.00 92.50 81 ALA A N 1
ATOM 608 C CA . ALA A 1 81 ? 1.543 -4.791 -5.610 1.00 92.50 81 ALA A CA 1
ATOM 609 C C . ALA A 1 81 ? 0.541 -3.657 -5.467 1.00 92.50 81 ALA A C 1
ATOM 611 O O . ALA A 1 81 ? -0.140 -3.616 -4.450 1.00 92.50 81 ALA A O 1
ATOM 612 N N . PHE A 1 82 ? 0.427 -2.754 -6.442 1.00 93.00 82 PHE A N 1
ATOM 613 C CA . PHE A 1 82 ? -0.398 -1.553 -6.277 1.00 93.00 82 PHE A CA 1
ATOM 614 C C . PHE A 1 82 ? -1.858 -1.889 -5.941 1.00 93.00 82 PHE A C 1
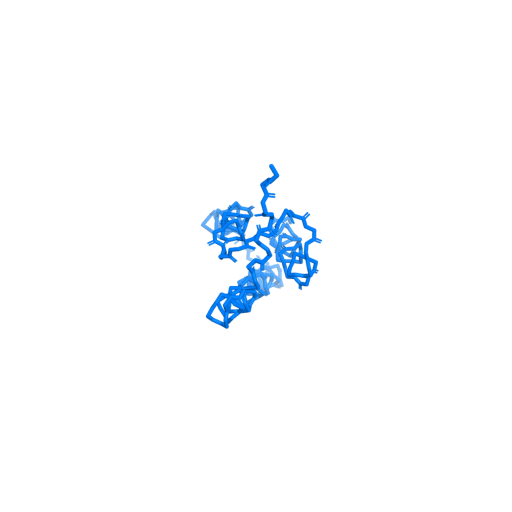ATOM 616 O O . PHE A 1 82 ? -2.380 -1.401 -4.940 1.00 93.00 82 PHE A O 1
ATOM 623 N N . PHE A 1 83 ? -2.494 -2.776 -6.713 1.00 94.88 83 PHE A N 1
ATOM 624 C CA . PHE A 1 83 ? -3.892 -3.144 -6.471 1.00 94.88 83 PHE A CA 1
ATOM 625 C C . PHE A 1 83 ? -4.091 -3.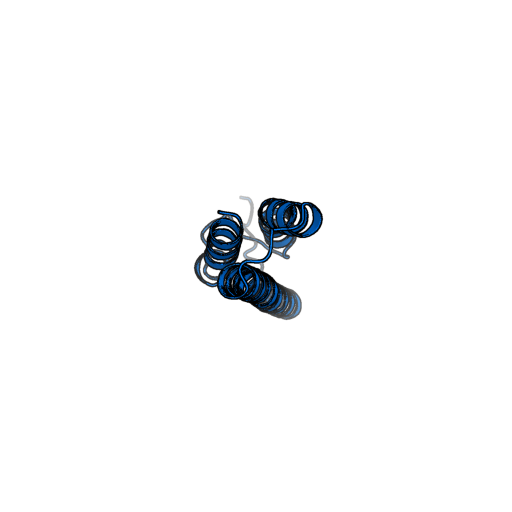909 -5.163 1.00 94.88 83 PHE A C 1
ATOM 627 O O . PHE A 1 83 ? -5.092 -3.704 -4.482 1.00 94.88 83 PHE A O 1
ATOM 634 N N . TRP A 1 84 ? -3.135 -4.759 -4.782 1.00 96.75 84 TRP A N 1
ATOM 635 C CA . TRP A 1 84 ? -3.190 -5.454 -3.497 1.00 96.75 84 TRP A CA 1
ATOM 636 C C . TRP A 1 84 ? -3.021 -4.486 -2.332 1.00 96.75 84 TRP A C 1
ATOM 638 O O . TRP A 1 84 ? -3.758 -4.578 -1.358 1.00 96.75 84 TRP A O 1
ATOM 648 N N . ALA A 1 85 ? -2.102 -3.530 -2.441 1.00 96.69 85 ALA A N 1
ATOM 649 C CA . ALA A 1 85 ? -1.879 -2.529 -1.412 1.00 96.69 85 ALA A CA 1
ATOM 650 C C . ALA A 1 85 ? -3.130 -1.659 -1.196 1.00 96.69 85 ALA A C 1
ATOM 652 O O . ALA A 1 85 ? -3.568 -1.508 -0.058 1.00 96.69 85 ALA A O 1
ATOM 653 N N . GLU A 1 86 ? -3.749 -1.174 -2.277 1.00 96.06 86 GLU A N 1
ATOM 654 C CA . GLU A 1 86 ? -5.039 -0.467 -2.247 1.00 96.06 86 GLU A CA 1
ATOM 655 C C . GLU A 1 86 ? -6.149 -1.310 -1.611 1.00 96.06 86 GLU A C 1
ATOM 657 O O . GLU A 1 86 ? -6.802 -0.876 -0.664 1.00 96.06 86 GLU A O 1
ATOM 662 N N . ALA A 1 87 ? -6.335 -2.547 -2.082 1.00 97.00 87 ALA A N 1
ATOM 663 C CA . ALA A 1 87 ? -7.390 -3.426 -1.588 1.00 97.00 87 ALA A CA 1
ATOM 664 C C . ALA A 1 87 ? -7.237 -3.737 -0.092 1.00 97.00 87 ALA A C 1
ATOM 666 O O . ALA A 1 87 ? -8.221 -3.726 0.647 1.00 97.00 87 ALA A O 1
ATOM 667 N N . LEU A 1 88 ? -6.010 -3.992 0.369 1.00 97.81 88 LEU A N 1
ATOM 668 C CA . LEU A 1 88 ? -5.727 -4.276 1.773 1.00 97.81 88 LEU A CA 1
ATOM 669 C C . LEU A 1 88 ? -5.936 -3.049 2.665 1.00 97.81 88 LEU A C 1
ATOM 671 O O . LEU A 1 88 ? -6.477 -3.189 3.761 1.00 97.81 88 LEU A O 1
ATOM 675 N N . VAL A 1 89 ? -5.542 -1.856 2.211 1.00 97.00 89 VAL A N 1
ATOM 676 C CA . VAL A 1 89 ? -5.785 -0.610 2.952 1.00 97.00 89 VAL A CA 1
ATOM 677 C C . VAL A 1 89 ? -7.278 -0.295 3.010 1.00 97.00 89 VAL A C 1
ATOM 679 O O . VAL A 1 89 ? -7.779 0.042 4.081 1.00 97.00 89 VAL A O 1
ATOM 682 N N . ALA A 1 90 ? -8.002 -0.456 1.900 1.00 96.88 90 ALA A N 1
ATOM 683 C CA . ALA A 1 90 ? -9.449 -0.268 1.860 1.00 96.88 90 ALA A CA 1
ATOM 684 C C . ALA A 1 90 ? -10.163 -1.251 2.799 1.00 96.88 90 ALA A C 1
ATOM 686 O O . ALA A 1 90 ? -11.045 -0.850 3.552 1.00 96.88 90 ALA A O 1
ATOM 687 N N . LEU A 1 91 ? -9.734 -2.517 2.814 1.00 95.88 91 LEU A N 1
ATOM 688 C CA . LEU A 1 91 ? -10.246 -3.523 3.742 1.00 95.88 91 LEU A CA 1
ATOM 689 C C . LEU A 1 91 ? -9.937 -3.175 5.202 1.00 95.88 91 LEU A C 1
ATOM 691 O O . LEU A 1 91 ? -10.774 -3.398 6.062 1.00 95.88 91 LEU A O 1
ATOM 695 N N . ALA A 1 92 ? -8.752 -2.638 5.492 1.00 94.00 92 ALA A N 1
ATOM 696 C CA . ALA A 1 92 ? -8.376 -2.231 6.845 1.00 94.00 92 ALA A CA 1
ATOM 697 C C . ALA A 1 92 ? -9.165 -1.009 7.352 1.00 94.00 92 ALA A C 1
ATOM 699 O O . ALA A 1 92 ? -9.212 -0.774 8.561 1.00 94.00 92 ALA A O 1
ATOM 700 N N . LEU A 1 93 ? -9.725 -0.211 6.436 1.00 91.69 93 LEU A N 1
ATOM 701 C CA . LEU A 1 93 ? -10.483 1.001 6.738 1.00 91.69 93 LEU A CA 1
ATOM 702 C C . LEU A 1 93 ? -11.966 0.726 7.044 1.00 91.69 93 LEU A C 1
ATOM 704 O O . LEU A 1 93 ? -12.585 1.533 7.739 1.00 91.69 93 LEU A O 1
ATOM 708 N N . ILE A 1 94 ? -12.521 -0.370 6.518 1.00 87.75 94 ILE A N 1
ATOM 709 C CA . ILE A 1 94 ? -13.926 -0.791 6.678 1.00 87.75 94 ILE A CA 1
ATOM 710 C C . ILE A 1 94 ? -14.068 -1.698 7.904 1.00 87.75 94 ILE A C 1
ATOM 712 O O . ILE A 1 94 ? -15.030 -1.477 8.675 1.00 87.75 94 ILE A O 1
#

Radius of gyration: 16.53 Å; chains: 1; bounding box: 33×18×60 Å